Protein AF-A0A1H1U1X9-F1 (afdb_monomer_lite)

pLDDT: mean 79.32, std 15.62, range [36.75, 96.06]

Foldseek 3Di:
DPPPCVVCVPCVLVVVVVCCVVVVDDDDRDDCPPDDPDPQPLVRDDPVVNVVVVVVVVVVCVVCCVVDPPVVVVVVVVVVVVVVVVVVVVVVD

Structure (mmCIF, N/CA/C/O backbone):
data_AF-A0A1H1U1X9-F1
#
_entry.id   AF-A0A1H1U1X9-F1
#
loop_
_atom_site.group_PDB
_atom_site.id
_atom_site.type_symbol
_atom_site.label_atom_id
_atom_site.label_alt_id
_atom_site.label_comp_id
_atom_site.label_asym_id
_atom_site.label_entity_id
_atom_site.label_seq_id
_atom_site.pdbx_PDB_ins_code
_atom_site.Cartn_x
_atom_site.Cartn_y
_atom_site.Cartn_z
_atom_site.occupancy
_atom_site.B_iso_or_equiv
_atom_site.auth_seq_id
_atom_site.auth_comp_id
_atom_site.auth_asym_id
_atom_site.auth_atom_id
_atom_site.pdbx_PDB_model_num
ATOM 1 N N . MET A 1 1 ? 14.509 -28.642 22.762 1.00 36.75 1 MET A N 1
ATOM 2 C CA . MET A 1 1 ? 14.697 -28.662 24.227 1.00 36.75 1 MET A CA 1
ATOM 3 C C . MET A 1 1 ? 14.138 -27.353 24.765 1.00 36.75 1 MET A C 1
ATOM 5 O O . MET A 1 1 ? 14.752 -26.316 24.561 1.00 36.75 1 MET A O 1
ATOM 9 N N . ILE A 1 2 ? 12.919 -27.384 25.307 1.00 48.53 2 ILE A N 1
ATOM 10 C CA . ILE A 1 2 ? 12.290 -26.234 25.972 1.00 48.53 2 ILE A CA 1
ATOM 11 C C . ILE A 1 2 ? 12.950 -26.167 27.350 1.00 48.53 2 ILE A C 1
ATOM 13 O O . ILE A 1 2 ? 12.908 -27.156 28.081 1.00 48.53 2 ILE A O 1
ATOM 17 N N . ALA A 1 3 ? 13.656 -25.080 27.662 1.00 46.44 3 ALA A N 1
ATOM 18 C CA . ALA A 1 3 ? 14.276 -24.933 28.975 1.00 46.44 3 ALA A CA 1
ATOM 19 C C . ALA A 1 3 ? 13.181 -24.978 30.061 1.00 46.44 3 ALA A C 1
ATOM 21 O O . ALA A 1 3 ? 12.121 -24.382 29.859 1.00 46.44 3 ALA A O 1
ATOM 22 N N . PRO A 1 4 ? 13.393 -25.689 31.184 1.00 53.50 4 PRO A N 1
ATOM 23 C CA . PRO A 1 4 ? 12.408 -25.758 32.256 1.00 53.50 4 PRO A CA 1
ATOM 24 C C . PRO A 1 4 ? 12.111 -24.346 32.776 1.00 53.50 4 PRO A C 1
ATOM 26 O O . PRO A 1 4 ? 13.029 -23.571 33.057 1.00 53.50 4 PRO A O 1
ATOM 29 N N . PHE A 1 5 ? 10.818 -24.027 32.879 1.00 53.84 5 PHE A N 1
ATOM 30 C CA . PHE A 1 5 ? 10.282 -22.715 33.260 1.00 53.84 5 PHE A CA 1
ATOM 31 C C . PHE A 1 5 ? 10.833 -22.175 34.595 1.00 53.84 5 PHE A C 1
ATOM 33 O O . PHE A 1 5 ? 10.802 -20.968 34.816 1.00 53.84 5 PHE A O 1
ATOM 40 N N . ASP A 1 6 ? 11.421 -23.030 35.436 1.00 52.50 6 ASP A N 1
ATOM 41 C CA . ASP A 1 6 ? 12.042 -22.654 36.713 1.00 52.50 6 ASP A CA 1
ATOM 42 C C . ASP A 1 6 ? 13.236 -21.693 36.583 1.00 52.50 6 ASP A C 1
ATOM 44 O O . ASP A 1 6 ? 13.513 -20.927 37.505 1.00 52.50 6 ASP A O 1
ATOM 48 N N . ARG A 1 7 ? 13.946 -21.682 35.442 1.00 50.69 7 ARG A N 1
ATOM 49 C CA . ARG A 1 7 ? 15.043 -20.718 35.211 1.00 50.69 7 ARG A CA 1
ATOM 50 C C . ARG A 1 7 ? 14.561 -19.336 34.768 1.00 50.69 7 ARG A C 1
ATOM 52 O O . ARG A 1 7 ? 15.283 -18.364 34.955 1.00 50.69 7 ARG A O 1
ATOM 59 N N . VAL A 1 8 ? 13.363 -19.238 34.190 1.00 53.09 8 VAL A N 1
ATOM 60 C CA . VAL A 1 8 ? 12.849 -17.994 33.585 1.00 53.09 8 VAL A CA 1
ATOM 61 C C . VAL A 1 8 ? 12.391 -16.991 34.651 1.00 53.09 8 VAL A C 1
ATOM 63 O O . VAL A 1 8 ? 12.378 -15.790 34.405 1.00 53.09 8 VAL A O 1
ATOM 66 N N . THR A 1 9 ? 12.062 -17.457 35.856 1.00 56.66 9 THR A N 1
ATOM 67 C CA . THR A 1 9 ? 11.546 -16.611 36.943 1.00 56.66 9 THR A CA 1
ATOM 68 C C . THR A 1 9 ? 12.618 -15.826 37.699 1.00 56.66 9 THR A C 1
ATOM 70 O O . THR A 1 9 ? 12.275 -14.851 38.361 1.00 56.66 9 THR A O 1
ATOM 73 N N . HIS A 1 10 ? 13.895 -16.210 37.602 1.00 60.16 10 HIS A N 1
ATOM 74 C CA . HIS A 1 10 ? 14.973 -15.607 38.399 1.00 60.16 10 HIS A CA 1
ATOM 75 C C . HIS A 1 10 ? 15.848 -14.614 37.620 1.00 60.16 10 HIS A C 1
ATOM 77 O O . HIS A 1 10 ? 16.516 -13.793 38.241 1.00 60.16 10 HIS A O 1
ATOM 83 N N . ASP A 1 11 ? 15.841 -14.671 36.285 1.00 70.38 11 ASP A N 1
ATOM 84 C CA . ASP A 1 11 ? 16.649 -13.794 35.424 1.00 70.38 11 ASP A CA 1
ATOM 85 C C . ASP A 1 11 ? 15.948 -13.541 34.076 1.00 70.38 11 ASP A C 1
ATOM 87 O O . ASP A 1 11 ? 16.436 -13.862 32.988 1.00 70.38 11 ASP A O 1
ATOM 91 N N . LEU A 1 12 ? 14.720 -13.022 34.160 1.00 72.94 12 LEU A N 1
ATOM 92 C CA . LEU A 1 12 ? 13.871 -12.751 32.998 1.00 72.94 12 LEU A CA 1
ATOM 93 C C . LEU A 1 12 ? 14.516 -11.736 32.036 1.00 72.94 12 LEU A C 1
ATOM 95 O O . LEU A 1 12 ? 14.384 -11.874 30.822 1.00 72.94 12 LEU A O 1
ATOM 99 N N . GLU A 1 13 ? 15.246 -10.751 32.563 1.00 76.06 13 GLU A N 1
ATOM 100 C CA . GLU A 1 13 ? 15.928 -9.721 31.771 1.00 76.06 13 GLU A CA 1
ATOM 101 C C . GLU A 1 13 ? 17.022 -10.317 30.875 1.00 76.06 13 GLU A C 1
ATOM 103 O O . GLU A 1 13 ? 17.088 -10.004 29.685 1.00 76.06 13 GLU A O 1
ATOM 108 N N . SER A 1 14 ? 17.834 -11.241 31.394 1.00 75.00 14 SER A N 1
ATOM 109 C CA . SER A 1 14 ? 18.850 -11.942 30.599 1.00 75.00 14 SER A CA 1
ATOM 110 C C . SER A 1 14 ? 18.235 -12.811 29.503 1.00 75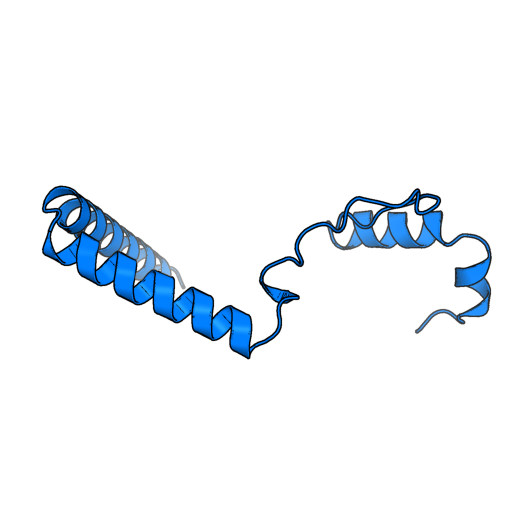.00 14 SER A C 1
ATOM 112 O O . SER A 1 14 ? 18.745 -12.852 28.382 1.00 75.00 14 SER A O 1
ATOM 114 N N . VAL A 1 15 ? 17.102 -13.465 29.782 1.00 77.75 15 VAL A N 1
ATOM 115 C CA . VAL A 1 15 ? 16.372 -14.251 28.775 1.00 77.75 15 VAL A CA 1
ATOM 116 C C . VAL A 1 15 ? 15.832 -13.345 27.667 1.00 77.75 15 VAL A C 1
ATOM 118 O O . VAL A 1 15 ? 16.002 -13.656 26.488 1.00 77.75 15 VAL A O 1
ATOM 121 N N . ILE A 1 16 ? 15.228 -12.209 28.025 1.00 77.06 16 ILE A N 1
ATOM 122 C CA . ILE A 1 16 ? 14.719 -11.223 27.063 1.00 77.06 16 ILE A CA 1
ATOM 123 C C . ILE A 1 16 ? 15.857 -10.681 26.188 1.00 77.06 16 ILE A C 1
ATOM 125 O O . ILE A 1 16 ? 15.712 -10.626 24.965 1.00 77.06 16 ILE A O 1
ATOM 129 N N . ARG A 1 17 ? 17.015 -10.370 26.782 1.00 79.00 17 ARG A N 1
ATOM 130 C CA . ARG A 1 17 ? 18.202 -9.914 26.048 1.00 79.00 17 ARG A CA 1
ATOM 131 C C . ARG A 1 17 ? 18.709 -10.960 25.056 1.00 79.00 17 ARG A C 1
ATOM 133 O O . ARG A 1 17 ? 18.910 -10.642 23.892 1.00 79.00 17 ARG A O 1
ATOM 140 N N . GLN A 1 18 ? 18.817 -12.222 25.471 1.00 79.69 18 GLN A N 1
ATOM 141 C CA . GLN A 1 18 ? 19.236 -13.311 24.580 1.00 79.69 18 GLN A CA 1
ATOM 142 C C . GLN A 1 18 ? 18.267 -13.529 23.410 1.00 79.69 18 GLN A C 1
ATOM 144 O O . GLN A 1 18 ? 18.696 -13.863 22.306 1.00 79.69 18 GLN A O 1
ATOM 149 N N . VAL A 1 19 ? 16.961 -13.354 23.632 1.00 79.69 19 VAL A N 1
ATOM 150 C CA . VAL A 1 19 ? 15.952 -13.436 22.566 1.00 79.69 19 VAL A CA 1
ATOM 151 C C . VAL A 1 19 ? 16.099 -12.264 21.597 1.00 79.69 19 VAL A C 1
ATOM 153 O O . VAL A 1 19 ? 16.126 -12.487 20.387 1.00 79.69 19 VAL A O 1
ATOM 156 N N . ASN A 1 20 ? 16.266 -11.047 22.115 1.00 80.94 20 ASN A N 1
ATOM 157 C CA . ASN A 1 20 ? 16.516 -9.857 21.303 1.00 80.94 20 ASN A CA 1
ATOM 158 C C . ASN A 1 20 ? 17.770 -10.004 20.438 1.00 80.94 20 ASN A C 1
ATOM 160 O O . ASN A 1 20 ? 17.686 -9.806 19.228 1.00 80.94 20 ASN A O 1
ATOM 164 N N . ASP A 1 21 ? 18.884 -10.451 21.016 1.00 78.62 21 ASP A N 1
ATOM 165 C CA . ASP A 1 21 ? 20.145 -10.636 20.293 1.00 78.62 21 ASP A CA 1
ATOM 166 C C . ASP A 1 21 ? 20.049 -11.739 19.229 1.00 78.62 21 ASP A C 1
ATOM 168 O O . ASP A 1 21 ? 20.573 -11.603 18.124 1.00 78.62 21 ASP A O 1
ATOM 172 N N . LYS A 1 22 ? 19.359 -12.845 19.535 1.00 78.56 22 LYS A N 1
ATOM 173 C CA . LYS A 1 22 ? 19.269 -14.005 18.637 1.00 78.56 22 LYS A CA 1
ATOM 174 C C . LYS A 1 22 ? 18.307 -1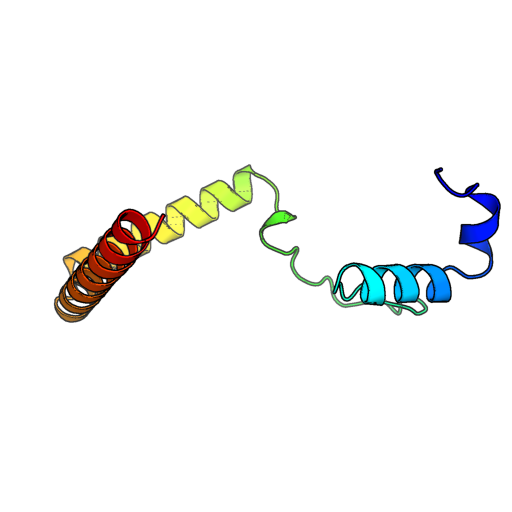3.797 17.469 1.00 78.56 22 LYS A C 1
ATOM 176 O O . LYS A 1 22 ? 18.537 -14.346 16.393 1.00 78.56 22 LYS A O 1
ATOM 181 N N . PHE A 1 23 ? 17.217 -13.069 17.693 1.00 73.56 23 PHE A N 1
ATOM 182 C CA . PHE A 1 23 ? 16.133 -12.915 16.720 1.00 73.56 23 PHE A CA 1
ATOM 183 C C . PHE A 1 23 ? 15.988 -11.482 16.189 1.00 73.56 23 PHE A C 1
ATOM 185 O O . PHE A 1 23 ? 15.088 -11.227 15.392 1.00 73.56 23 PHE A O 1
ATOM 192 N N . GLY A 1 24 ? 16.857 -10.553 16.602 1.00 70.56 24 GLY A N 1
ATOM 193 C CA . GLY A 1 24 ? 16.800 -9.148 16.191 1.00 70.56 24 GLY A CA 1
ATOM 194 C C . GLY A 1 24 ? 15.552 -8.419 16.697 1.00 70.56 24 GLY A C 1
ATOM 195 O O . GLY A 1 24 ? 15.054 -7.515 16.030 1.00 70.56 24 GLY A O 1
ATOM 196 N N . THR A 1 25 ? 14.998 -8.842 17.836 1.00 74.81 25 THR A N 1
ATOM 197 C CA . THR A 1 25 ? 13.792 -8.244 18.429 1.00 74.81 25 THR A CA 1
ATOM 198 C C . THR A 1 25 ? 14.140 -7.145 19.438 1.00 74.81 25 THR A C 1
ATOM 200 O O . THR A 1 25 ? 15.299 -6.943 19.792 1.00 74.81 25 THR A O 1
ATOM 203 N N . SER A 1 26 ? 13.139 -6.396 19.909 1.00 76.06 26 SER A N 1
ATOM 204 C CA . SER A 1 26 ? 13.319 -5.323 20.905 1.00 76.06 26 SER A CA 1
ATOM 205 C C . SER A 1 26 ? 12.253 -5.386 21.999 1.00 76.06 26 SER A C 1
ATOM 207 O O . SER A 1 26 ? 11.503 -4.438 22.228 1.00 76.06 26 SER A O 1
ATOM 209 N N . PHE A 1 27 ? 12.143 -6.540 22.652 1.00 77.50 27 PHE A N 1
ATOM 210 C CA . PHE A 1 27 ? 11.344 -6.690 23.866 1.00 77.50 27 PHE A CA 1
ATOM 211 C C . PHE A 1 27 ? 11.985 -5.906 25.020 1.00 77.50 27 PHE A C 1
ATOM 213 O O . PHE A 1 27 ? 13.208 -5.860 25.121 1.00 77.50 27 PHE A O 1
ATOM 220 N N . ALA A 1 28 ? 11.170 -5.293 25.877 1.00 69.56 28 ALA A N 1
ATOM 221 C CA . ALA A 1 28 ? 11.659 -4.481 26.989 1.00 69.56 28 ALA A CA 1
ATOM 222 C C . ALA A 1 28 ? 12.244 -5.351 28.119 1.00 69.56 28 ALA A C 1
ATOM 224 O O . ALA A 1 28 ? 11.561 -6.252 28.606 1.00 69.56 28 ALA A O 1
ATOM 225 N N . ASP A 1 29 ? 13.470 -5.055 28.558 1.00 64.94 29 ASP A N 1
ATOM 226 C CA . ASP A 1 29 ? 14.120 -5.609 29.749 1.00 64.94 29 ASP A CA 1
ATOM 227 C C . ASP A 1 29 ? 14.085 -4.581 30.901 1.00 64.94 29 ASP A C 1
ATOM 229 O O . ASP A 1 29 ? 14.898 -3.665 30.971 1.00 64.94 29 ASP A O 1
ATOM 233 N N . GLY A 1 30 ? 13.088 -4.679 31.791 1.00 60.81 30 GLY A N 1
ATOM 234 C CA . GLY A 1 30 ? 12.991 -3.838 32.994 1.00 60.81 30 GLY A CA 1
ATOM 235 C C . GLY A 1 30 ? 11.603 -3.834 33.657 1.00 60.81 30 GLY A C 1
ATOM 236 O O . GLY A 1 30 ? 10.633 -4.326 33.070 1.00 60.81 30 GLY A O 1
ATOM 237 N N . PRO A 1 31 ? 11.462 -3.281 34.883 1.00 55.19 31 PRO A N 1
ATOM 238 C CA . PRO A 1 31 ? 10.176 -3.185 35.569 1.00 55.19 31 PRO A CA 1
ATOM 239 C C . PRO A 1 31 ? 9.205 -2.328 34.752 1.00 55.19 31 PRO A C 1
ATOM 241 O O . PRO A 1 31 ? 9.521 -1.198 34.379 1.00 55.19 31 PRO A O 1
ATOM 244 N N . VAL A 1 32 ? 8.014 -2.874 34.480 1.00 56.41 32 VAL A N 1
ATOM 245 C CA . VAL A 1 32 ? 6.963 -2.243 33.667 1.00 56.41 32 VAL A CA 1
ATOM 246 C C . VAL A 1 32 ? 6.409 -1.014 34.399 1.00 56.41 32 VAL A C 1
ATOM 248 O O . VAL A 1 32 ? 5.367 -1.059 35.050 1.00 56.41 32 VAL A O 1
ATOM 251 N N . LEU A 1 33 ? 7.124 0.106 34.314 1.00 55.34 33 LEU A N 1
ATOM 252 C CA . LEU A 1 33 ? 6.648 1.423 34.715 1.00 55.34 33 LEU A CA 1
ATOM 253 C C . LEU A 1 33 ? 5.540 1.814 33.746 1.00 55.34 33 LEU A C 1
ATOM 255 O O . LEU A 1 33 ? 5.850 2.288 32.661 1.00 55.34 33 LEU A O 1
ATOM 259 N N . HIS A 1 34 ? 4.283 1.543 34.122 1.00 54.41 34 HIS A N 1
ATOM 260 C CA . HIS A 1 34 ? 3.034 1.908 33.437 1.00 54.41 34 HIS A CA 1
ATOM 261 C C . HIS A 1 34 ? 3.234 2.644 32.104 1.00 54.41 34 HIS A C 1
ATOM 263 O O . HIS A 1 34 ? 3.054 3.862 32.006 1.00 54.41 34 HIS A O 1
ATOM 269 N N . GLU A 1 35 ? 3.635 1.900 31.070 1.00 54.28 35 GLU A N 1
ATOM 270 C CA . GLU A 1 35 ? 3.813 2.486 29.753 1.00 54.28 35 GLU A CA 1
ATOM 271 C C . GLU A 1 35 ? 2.429 2.918 29.267 1.00 54.28 35 GLU A C 1
ATOM 273 O O . GLU A 1 35 ? 1.468 2.140 29.299 1.00 54.28 35 GLU A O 1
ATOM 278 N N . ARG A 1 36 ? 2.315 4.178 28.821 1.00 58.28 36 ARG A N 1
ATOM 279 C CA . ARG A 1 36 ? 1.170 4.644 28.028 1.00 58.28 36 ARG A CA 1
ATOM 280 C C . ARG A 1 36 ? 0.871 3.554 27.009 1.00 58.28 36 ARG A C 1
ATOM 282 O O . ARG A 1 36 ? 1.782 3.224 26.257 1.00 58.28 36 ARG A O 1
ATOM 289 N N . LYS A 1 37 ? -0.348 2.990 27.025 1.00 58.59 37 LYS A N 1
ATOM 290 C CA . LYS A 1 37 ? -0.771 1.906 26.123 1.00 58.59 37 LYS A CA 1
ATOM 291 C C . LYS A 1 37 ? -0.257 2.214 24.719 1.00 58.59 37 LYS A C 1
ATOM 293 O O . LYS A 1 37 ? -0.821 3.071 24.037 1.00 58.59 37 LYS A O 1
ATOM 298 N N . LYS A 1 38 ? 0.843 1.569 24.322 1.00 62.81 38 LYS A N 1
ATOM 299 C CA . LYS A 1 38 ? 1.349 1.694 22.962 1.00 62.81 38 LYS A CA 1
ATOM 300 C C . LYS A 1 38 ? 0.237 1.130 22.081 1.00 62.81 38 LYS A C 1
ATOM 302 O O . LYS A 1 38 ? -0.291 0.064 22.416 1.00 62.81 38 LYS A O 1
ATOM 307 N N . PRO A 1 39 ? -0.195 1.853 21.036 1.00 65.88 39 PRO A N 1
ATOM 308 C CA . PRO A 1 39 ? -1.177 1.307 20.117 1.00 65.88 39 PRO A CA 1
ATOM 309 C C . PRO A 1 39 ? -0.661 -0.052 19.644 1.00 65.88 39 PRO A C 1
ATOM 311 O O . PRO A 1 39 ? 0.521 -0.184 19.314 1.00 65.88 39 PRO A O 1
ATOM 314 N N . LEU A 1 40 ? -1.522 -1.070 19.716 1.00 69.62 40 LEU A N 1
ATOM 315 C CA . LEU A 1 40 ? -1.182 -2.418 19.275 1.00 69.62 40 LEU A CA 1
ATOM 316 C C . LEU A 1 40 ? -0.609 -2.322 17.859 1.00 69.62 40 LEU A C 1
ATOM 318 O O . LEU A 1 40 ? -1.193 -1.668 16.994 1.00 69.62 40 LEU A O 1
ATOM 322 N N . GLY A 1 41 ? 0.546 -2.951 17.633 1.00 73.25 41 GLY A N 1
ATOM 323 C CA . GLY A 1 41 ? 1.114 -3.034 16.291 1.00 73.25 41 GLY A CA 1
ATOM 324 C C . GLY A 1 41 ? 0.109 -3.668 15.326 1.00 73.25 41 GLY A C 1
ATOM 325 O O . GLY A 1 41 ? -0.744 -4.447 15.750 1.00 73.25 41 GLY A O 1
ATOM 326 N N . TRP A 1 42 ? 0.216 -3.366 14.030 1.00 74.81 42 TRP A N 1
ATOM 327 C CA . TRP A 1 42 ? -0.730 -3.819 12.997 1.00 74.81 42 TRP A CA 1
ATOM 328 C C . TRP A 1 42 ? -1.121 -5.301 13.117 1.00 74.81 42 TRP A C 1
ATOM 330 O O . TRP A 1 42 ? -2.301 -5.647 13.146 1.00 74.81 42 TRP A O 1
ATOM 340 N N . HIS A 1 43 ? -0.131 -6.178 13.285 1.00 76.00 43 HIS A N 1
ATOM 341 C CA . HIS A 1 43 ? -0.336 -7.625 13.401 1.00 76.00 43 HIS A CA 1
ATOM 342 C C . HIS A 1 43 ? -1.005 -8.070 14.712 1.00 76.00 43 HIS A C 1
ATOM 344 O O . HIS A 1 43 ? -1.555 -9.166 14.769 1.00 76.00 43 HIS A O 1
ATOM 350 N N . ALA A 1 44 ? -1.000 -7.225 15.742 1.00 80.75 44 ALA A N 1
ATOM 351 C CA . ALA A 1 44 ? -1.615 -7.482 17.041 1.00 80.75 44 ALA A CA 1
ATOM 352 C C . ALA A 1 44 ? -3.042 -6.910 17.168 1.00 80.75 44 ALA A C 1
ATOM 354 O O . ALA A 1 44 ? -3.695 -7.136 18.185 1.00 80.75 44 ALA A O 1
ATOM 355 N N . MET A 1 45 ? -3.539 -6.173 16.166 1.00 79.56 45 MET A N 1
ATOM 356 C CA . MET A 1 45 ? -4.919 -5.676 16.160 1.00 79.56 45 MET A CA 1
ATOM 357 C C . MET A 1 45 ? -5.937 -6.800 15.886 1.00 79.56 45 MET A C 1
ATOM 359 O O . MET A 1 45 ? -5.600 -7.759 15.190 1.00 79.56 45 MET A O 1
ATOM 363 N N . PRO A 1 46 ? -7.184 -6.701 16.389 1.00 88.12 46 PRO A N 1
ATOM 364 C CA . PRO A 1 46 ? -8.263 -7.618 16.015 1.00 88.12 46 PRO A CA 1
ATOM 365 C C . PRO A 1 46 ? -8.486 -7.651 14.498 1.00 88.12 46 PRO A C 1
ATOM 367 O O . PRO A 1 46 ? -8.257 -6.653 13.809 1.00 88.12 46 PRO A O 1
ATOM 370 N N . THR A 1 47 ? -8.927 -8.794 13.970 1.00 86.31 47 THR A N 1
ATOM 371 C CA . THR A 1 47 ? -9.113 -8.988 12.523 1.00 86.31 47 THR A CA 1
ATOM 372 C C . THR A 1 47 ? -10.121 -8.005 11.948 1.00 86.31 47 THR A C 1
ATOM 374 O O . THR A 1 47 ? -9.824 -7.356 10.954 1.00 86.31 47 THR A O 1
ATOM 377 N N . GLU A 1 48 ? -11.242 -7.810 12.633 1.00 88.94 48 GLU A N 1
ATOM 378 C CA . GLU A 1 48 ? -12.327 -6.918 12.226 1.00 88.94 48 GLU A CA 1
ATOM 379 C C . GLU A 1 48 ? -11.829 -5.477 12.077 1.00 88.94 48 GLU A C 1
ATOM 381 O O . GLU A 1 48 ? -12.163 -4.779 11.124 1.00 88.94 48 GLU A O 1
ATOM 386 N N . LEU A 1 49 ? -10.961 -5.051 12.998 1.00 84.19 49 LEU A N 1
ATOM 387 C CA . LEU A 1 49 ? -10.405 -3.704 13.007 1.00 84.19 49 LEU A CA 1
ATOM 388 C C . LEU A 1 49 ? -9.348 -3.524 11.910 1.00 84.19 49 LEU A C 1
ATOM 390 O O . LEU A 1 49 ? -9.28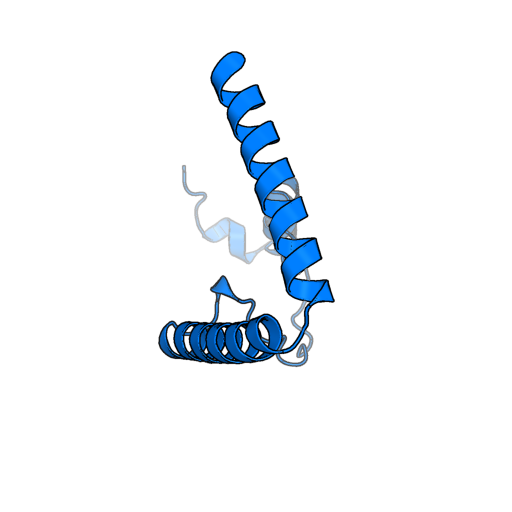9 -2.474 11.275 1.00 84.19 49 LEU A O 1
ATOM 394 N N . ARG A 1 50 ? -8.542 -4.555 11.628 1.00 86.31 50 ARG A N 1
ATOM 395 C CA . ARG A 1 50 ? -7.638 -4.536 10.468 1.00 86.31 50 ARG A CA 1
ATOM 396 C C . ARG A 1 50 ? -8.405 -4.458 9.158 1.00 86.31 50 ARG A C 1
ATOM 398 O O . ARG A 1 50 ? -7.988 -3.725 8.268 1.00 86.31 50 ARG A O 1
ATOM 405 N N . ASP A 1 51 ? -9.480 -5.221 9.029 1.00 90.50 51 ASP A N 1
ATOM 406 C CA . ASP A 1 51 ? -10.257 -5.279 7.796 1.00 90.50 51 ASP A CA 1
ATOM 407 C C . ASP A 1 51 ? -11.004 -3.965 7.554 1.00 90.50 51 ASP A C 1
ATOM 409 O O . ASP A 1 51 ? -10.984 -3.463 6.433 1.00 90.50 51 ASP A O 1
ATOM 413 N N . GLN A 1 52 ? -11.525 -3.334 8.611 1.00 91.50 52 GLN A N 1
ATOM 414 C CA . GLN A 1 52 ? -12.058 -1.976 8.528 1.00 91.50 52 GLN A CA 1
ATOM 415 C C . GLN A 1 52 ? -10.994 -0.972 8.053 1.00 91.50 52 GLN A C 1
ATOM 417 O O . GLN A 1 52 ? -11.238 -0.219 7.115 1.00 91.50 52 GLN A O 1
ATOM 422 N N . ILE A 1 53 ? -9.798 -0.978 8.654 1.00 87.81 53 ILE A N 1
ATOM 423 C CA . ILE A 1 53 ? -8.722 -0.057 8.251 1.00 87.81 53 ILE A CA 1
ATOM 424 C C . ILE A 1 53 ? -8.310 -0.291 6.792 1.00 87.81 53 ILE A C 1
ATOM 426 O O . ILE A 1 53 ? -8.084 0.671 6.060 1.00 87.81 53 ILE A O 1
ATOM 430 N N . LYS A 1 54 ? -8.211 -1.553 6.350 1.00 91.94 54 LYS A N 1
AT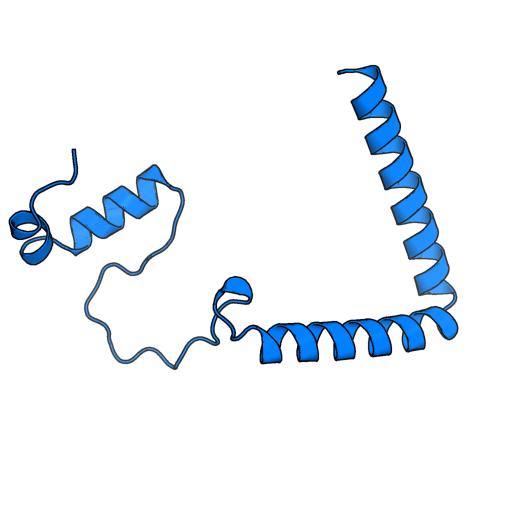OM 431 C CA . LYS A 1 54 ? -7.931 -1.872 4.942 1.00 91.94 54 LYS A CA 1
ATOM 432 C C . LYS A 1 54 ? -8.995 -1.281 4.028 1.00 91.94 54 LYS A C 1
ATOM 434 O O . LYS A 1 54 ? -8.643 -0.617 3.063 1.00 91.94 54 LYS A O 1
ATOM 439 N N . GLN A 1 55 ? -10.268 -1.480 4.361 1.00 94.56 55 GLN A N 1
ATOM 440 C CA . GLN A 1 55 ? -11.371 -0.962 3.564 1.00 94.56 55 GLN A CA 1
ATOM 441 C C . GLN A 1 55 ? -11.317 0.570 3.454 1.00 94.56 55 GLN A C 1
ATOM 443 O O . GLN A 1 55 ? -11.398 1.109 2.352 1.00 94.56 55 GLN A O 1
ATOM 448 N N . GLU A 1 56 ? -11.115 1.276 4.569 1.00 93.88 56 GLU A N 1
ATOM 449 C CA . GLU A 1 56 ? -11.004 2.742 4.577 1.00 93.88 56 GLU A CA 1
ATOM 450 C C . GLU A 1 56 ? -9.817 3.235 3.730 1.00 93.88 56 GLU A C 1
ATOM 452 O O . GLU A 1 56 ? -9.927 4.220 2.990 1.00 93.88 56 GLU A O 1
ATOM 457 N N . LEU A 1 57 ? -8.680 2.536 3.802 1.00 93.38 57 LEU A N 1
ATOM 458 C CA . LEU A 1 57 ? -7.506 2.837 2.986 1.00 93.38 57 LEU A CA 1
ATOM 459 C C . LEU A 1 57 ? -7.767 2.593 1.497 1.00 93.38 57 LEU A C 1
ATOM 461 O O . LEU A 1 57 ? -7.392 3.437 0.682 1.00 93.38 57 LEU A O 1
ATOM 465 N N . ASP A 1 58 ? -8.430 1.495 1.140 1.00 94.44 58 ASP A N 1
ATOM 466 C CA . ASP A 1 58 ? -8.751 1.148 -0.247 1.00 94.44 58 ASP A CA 1
ATOM 467 C C . ASP A 1 58 ? -9.719 2.160 -0.872 1.00 94.44 58 ASP A C 1
ATOM 469 O O . ASP A 1 58 ? -9.522 2.613 -2.007 1.00 94.44 58 ASP A O 1
ATOM 473 N N . GLU A 1 59 ? -10.737 2.580 -0.122 1.00 94.69 59 GLU A N 1
ATOM 474 C CA . GLU A 1 59 ? -11.687 3.609 -0.545 1.00 94.69 59 GLU A CA 1
ATOM 475 C C . GLU A 1 59 ? -10.990 4.968 -0.724 1.00 94.69 59 GLU A C 1
ATOM 477 O O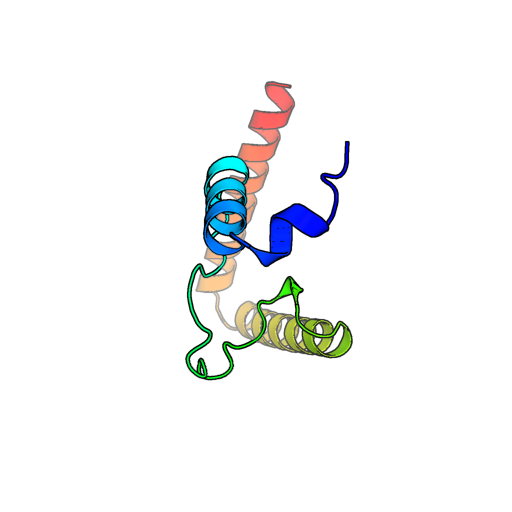 . GLU A 1 59 ? -11.128 5.618 -1.770 1.00 94.69 59 GLU A O 1
ATOM 482 N N . GLY A 1 60 ? -10.177 5.382 0.255 1.00 93.19 60 GLY A N 1
ATOM 483 C CA . GLY A 1 60 ? -9.423 6.636 0.205 1.00 93.19 60 GLY A CA 1
ATOM 484 C C . GLY A 1 60 ? -8.387 6.661 -0.922 1.00 93.19 60 GLY A C 1
ATOM 485 O O . GLY A 1 60 ? -8.225 7.676 -1.617 1.00 93.19 60 GLY A O 1
ATOM 486 N N . PHE A 1 61 ? -7.726 5.532 -1.165 1.00 94.19 61 PHE A N 1
ATOM 487 C CA . PHE A 1 61 ? -6.808 5.368 -2.280 1.00 94.19 61 PHE A CA 1
ATOM 488 C C . PHE A 1 61 ? -7.546 5.460 -3.614 1.00 94.19 61 PHE A C 1
ATOM 490 O O . PHE A 1 61 ? -7.163 6.269 -4.457 1.00 94.19 61 PHE A O 1
ATOM 497 N N . SER A 1 62 ? -8.642 4.721 -3.792 1.00 92.69 62 SER A N 1
ATOM 498 C CA . SER A 1 62 ? -9.444 4.722 -5.024 1.00 92.69 62 SER A CA 1
ATOM 499 C C . SER A 1 62 ? -9.971 6.120 -5.366 1.00 92.69 62 SER A C 1
ATOM 501 O O . SER A 1 62 ? -9.862 6.594 -6.507 1.00 92.69 62 SER A O 1
ATOM 503 N N . ALA A 1 63 ? -10.469 6.841 -4.359 1.00 93.06 63 ALA A N 1
ATOM 504 C CA . ALA A 1 63 ? -10.910 8.223 -4.504 1.00 93.06 63 ALA A CA 1
ATOM 505 C C . ALA A 1 63 ? -9.763 9.153 -4.933 1.00 93.06 63 ALA A C 1
ATOM 507 O O . ALA A 1 63 ? -9.938 9.992 -5.820 1.00 93.06 63 ALA A O 1
ATOM 508 N N . THR A 1 64 ? -8.575 8.996 -4.349 1.00 91.81 64 THR A N 1
ATOM 509 C CA . THR A 1 64 ? -7.405 9.820 -4.688 1.00 91.81 64 THR A CA 1
ATOM 510 C C . THR A 1 64 ? -6.840 9.466 -6.064 1.00 91.81 64 THR A C 1
ATOM 512 O O . THR A 1 64 ? -6.484 10.355 -6.840 1.00 91.81 64 THR A O 1
ATOM 515 N N . HIS A 1 65 ? -6.816 8.180 -6.405 1.00 92.94 65 HIS A N 1
ATOM 516 C CA . HIS A 1 65 ? -6.346 7.649 -7.679 1.00 92.94 65 HIS A CA 1
ATOM 517 C C . HIS A 1 65 ? -7.166 8.188 -8.855 1.00 92.94 65 HIS A C 1
ATOM 519 O O . HIS A 1 65 ? -6.604 8.612 -9.867 1.00 92.94 65 HIS A O 1
ATOM 525 N N . SER A 1 66 ? -8.492 8.263 -8.706 1.00 90.12 66 SER A N 1
ATOM 526 C CA . SER A 1 66 ? -9.371 8.830 -9.737 1.00 90.12 66 SER A CA 1
ATOM 527 C C . SER A 1 66 ? -9.155 10.337 -9.948 1.00 90.12 66 SER A C 1
ATOM 529 O O . SER A 1 66 ? -9.209 10.822 -11.081 1.00 90.12 66 SER A O 1
ATOM 531 N N . LYS A 1 67 ? -8.808 11.087 -8.896 1.00 94.19 67 LYS A N 1
ATOM 532 C CA . LYS A 1 67 ? -8.680 12.555 -8.950 1.00 94.19 67 LYS A CA 1
ATOM 533 C C . LYS A 1 67 ? -7.272 13.052 -9.285 1.00 94.19 67 LYS A C 1
ATOM 535 O O . LYS A 1 67 ? -7.127 14.082 -9.936 1.00 94.19 67 LYS A O 1
ATOM 540 N N . SER A 1 68 ? -6.226 12.340 -8.871 1.00 95.56 68 SER A N 1
ATOM 541 C CA . SER A 1 68 ? -4.841 12.813 -8.970 1.00 95.56 68 SER A CA 1
ATOM 542 C C . SER A 1 68 ? -4.096 12.200 -10.157 1.00 95.56 68 SER A C 1
ATOM 544 O O . SER A 1 68 ? -3.656 11.053 -10.114 1.00 95.56 68 SER A O 1
ATOM 546 N N . ALA A 1 69 ? -3.870 12.996 -11.207 1.00 94.69 69 ALA A N 1
ATOM 547 C CA . ALA A 1 69 ? -3.049 12.584 -12.352 1.00 94.69 69 ALA A CA 1
ATOM 548 C C . ALA A 1 69 ? -1.593 12.272 -11.957 1.00 94.69 69 ALA A C 1
ATOM 550 O O . ALA A 1 69 ? -0.984 11.348 -12.495 1.00 94.69 69 ALA A O 1
ATOM 551 N N . LYS A 1 70 ? -1.049 13.005 -10.975 1.00 94.38 70 LYS A N 1
ATOM 552 C CA . LYS A 1 70 ? 0.301 12.769 -10.448 1.00 94.38 70 LYS A CA 1
ATOM 553 C C . LYS A 1 70 ? 0.407 11.403 -9.774 1.00 94.38 70 LYS A C 1
ATOM 555 O O . LYS A 1 70 ? 1.377 10.693 -10.019 1.00 94.38 70 LYS A O 1
ATOM 560 N N . LEU A 1 71 ? -0.586 11.028 -8.962 1.00 92.75 71 LEU A N 1
ATOM 561 C CA . LEU A 1 71 ? -0.606 9.722 -8.300 1.00 92.75 71 LEU A CA 1
ATOM 562 C C . LEU A 1 71 ? -0.645 8.587 -9.330 1.00 92.75 71 LEU A C 1
ATOM 564 O O . LEU A 1 71 ? 0.157 7.666 -9.236 1.00 92.75 71 LEU A O 1
ATOM 568 N N . ARG A 1 72 ? -1.497 8.699 -10.357 1.00 95.62 72 ARG A N 1
ATOM 569 C CA . ARG A 1 72 ? -1.555 7.715 -11.453 1.00 95.62 72 ARG A CA 1
ATOM 570 C C . ARG A 1 72 ? -0.217 7.553 -12.169 1.00 95.62 72 ARG A C 1
ATOM 572 O O . ARG A 1 72 ? 0.225 6.435 -12.400 1.00 95.62 72 ARG A O 1
ATOM 579 N N . SER A 1 73 ? 0.449 8.664 -12.488 1.00 95.25 73 SER A N 1
ATOM 580 C CA . SER A 1 73 ? 1.760 8.621 -13.146 1.00 95.25 73 SER A CA 1
ATOM 581 C C . SER A 1 73 ? 2.828 7.959 -12.272 1.00 95.25 73 SER A C 1
ATOM 583 O O . SER A 1 73 ? 3.628 7.180 -12.782 1.00 95.25 73 SER A O 1
ATOM 585 N N . LEU A 1 74 ? 2.841 8.245 -10.967 1.00 95.81 74 LEU A N 1
ATOM 586 C CA . LEU A 1 74 ? 3.784 7.620 -10.039 1.00 95.81 74 LEU A CA 1
ATOM 587 C C . LEU A 1 74 ? 3.527 6.118 -9.886 1.00 95.81 74 LEU A C 1
ATOM 589 O O . LEU A 1 74 ? 4.482 5.351 -9.902 1.00 95.81 74 LEU A O 1
ATOM 593 N N . LEU A 1 75 ? 2.261 5.705 -9.792 1.00 95.12 75 LEU A N 1
ATOM 594 C CA . LEU A 1 75 ? 1.888 4.290 -9.718 1.00 95.12 75 LEU A CA 1
ATOM 595 C C . LEU A 1 75 ? 2.282 3.526 -10.977 1.00 95.12 75 LEU A C 1
ATOM 597 O O . LEU A 1 75 ? 2.851 2.450 -10.862 1.00 95.12 75 LEU A O 1
ATOM 601 N N . SER A 1 76 ? 2.052 4.101 -12.161 1.00 95.06 76 SER A N 1
ATOM 602 C CA . SER A 1 76 ? 2.498 3.494 -13.421 1.00 95.06 76 SER A CA 1
ATOM 603 C C . SER A 1 76 ? 4.000 3.224 -13.396 1.00 95.06 76 SER A C 1
ATOM 605 O O . SER A 1 76 ? 4.415 2.095 -13.600 1.00 95.06 76 SER A O 1
ATOM 607 N N . LYS A 1 77 ? 4.809 4.230 -13.040 1.00 95.50 77 LYS A N 1
ATOM 608 C CA . LYS A 1 77 ? 6.271 4.079 -12.972 1.00 95.50 77 LYS A CA 1
ATOM 609 C C . LYS A 1 77 ? 6.718 3.049 -11.936 1.00 95.50 77 LYS A C 1
ATOM 611 O O . LYS A 1 77 ? 7.710 2.363 -12.148 1.00 95.50 77 LYS A O 1
ATOM 616 N N . ALA A 1 78 ? 6.030 2.986 -10.798 1.00 95.94 78 ALA A N 1
ATOM 617 C CA . ALA A 1 78 ? 6.332 2.010 -9.759 1.00 95.94 78 ALA A CA 1
ATOM 618 C C . ALA A 1 78 ? 6.024 0.580 -10.227 1.00 95.94 78 ALA A C 1
ATOM 620 O O . ALA A 1 78 ? 6.828 -0.313 -9.978 1.00 95.94 78 ALA A O 1
ATOM 621 N N . ASN A 1 79 ? 4.906 0.385 -10.934 1.00 95.19 79 ASN A N 1
ATOM 622 C CA . ASN A 1 79 ? 4.551 -0.901 -11.530 1.00 95.19 79 ASN A CA 1
ATOM 623 C C . ASN A 1 79 ? 5.556 -1.305 -12.616 1.00 95.19 79 ASN A C 1
ATOM 625 O O . ASN A 1 79 ? 6.061 -2.419 -12.567 1.00 95.19 79 ASN A O 1
ATOM 629 N N . ASP A 1 80 ? 5.929 -0.383 -13.511 1.00 96.06 80 ASP A N 1
ATOM 630 C CA . ASP A 1 80 ? 6.922 -0.648 -14.562 1.00 96.06 80 ASP A CA 1
ATOM 631 C C . ASP A 1 80 ? 8.263 -1.118 -13.961 1.00 96.06 80 ASP A C 1
ATOM 633 O O . ASP A 1 80 ? 8.854 -2.096 -14.416 1.00 96.06 80 ASP A O 1
ATOM 637 N N . LEU A 1 81 ? 8.728 -0.453 -12.895 1.00 95.62 81 LEU A N 1
ATOM 638 C CA . LEU A 1 81 ? 9.958 -0.829 -12.190 1.00 95.62 81 LEU A CA 1
ATOM 639 C C . LEU A 1 81 ? 9.836 -2.193 -11.498 1.00 95.62 81 LEU A C 1
ATOM 641 O O . LEU A 1 81 ? 10.783 -2.975 -11.489 1.00 95.62 81 LEU A O 1
ATOM 645 N N . HIS A 1 82 ? 8.691 -2.470 -10.880 1.00 93.81 82 HIS A N 1
ATOM 646 C CA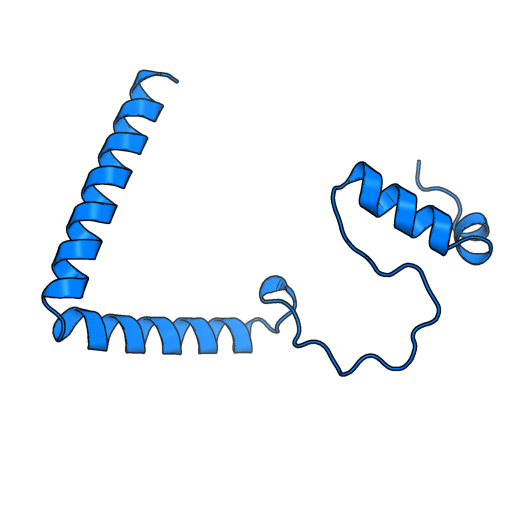 . HIS A 1 82 ? 8.442 -3.747 -10.226 1.00 93.81 82 HIS A CA 1
ATOM 647 C C . HIS A 1 82 ? 8.467 -4.904 -11.233 1.00 93.81 82 HIS A C 1
ATOM 649 O O . HIS A 1 82 ? 9.123 -5.915 -10.983 1.00 93.81 82 HIS A O 1
ATOM 655 N N . ASP A 1 83 ? 7.831 -4.728 -12.390 1.00 95.62 83 ASP A N 1
ATOM 656 C CA . ASP A 1 83 ? 7.825 -5.719 -13.465 1.00 95.62 83 ASP A CA 1
ATOM 657 C C . ASP A 1 83 ? 9.236 -5.939 -14.030 1.00 95.62 83 ASP A C 1
ATOM 659 O O . ASP A 1 83 ? 9.633 -7.077 -14.287 1.00 95.62 83 ASP A O 1
ATOM 663 N N . GLU A 1 84 ? 10.040 -4.877 -14.150 1.00 94.12 84 GLU A N 1
ATOM 664 C CA . GLU A 1 84 ? 11.452 -4.987 -14.526 1.00 94.12 84 GLU A CA 1
ATOM 665 C C . GLU A 1 84 ? 12.253 -5.803 -13.500 1.00 94.12 84 GLU A C 1
ATOM 667 O O . GLU A 1 84 ? 13.026 -6.687 -13.879 1.00 94.12 84 GLU A O 1
ATOM 672 N N . ILE A 1 85 ? 12.047 -5.555 -12.203 1.00 94.88 85 ILE A N 1
ATOM 673 C CA . ILE A 1 85 ? 12.710 -6.293 -11.120 1.00 94.88 85 ILE A CA 1
ATOM 674 C C . ILE A 1 85 ? 12.326 -7.775 -11.153 1.00 94.88 85 ILE A C 1
ATOM 676 O O . ILE A 1 85 ? 13.214 -8.624 -11.058 1.00 94.88 85 ILE A O 1
ATOM 680 N N . ILE A 1 86 ? 11.040 -8.097 -11.324 1.00 95.50 86 ILE A N 1
ATOM 681 C CA . ILE A 1 86 ? 10.578 -9.485 -11.462 1.00 95.50 86 ILE A CA 1
ATOM 682 C C . ILE A 1 86 ? 11.221 -10.136 -12.686 1.00 95.50 86 ILE A C 1
ATOM 684 O O . ILE A 1 86 ? 11.803 -11.209 -12.575 1.00 95.50 86 ILE A O 1
ATOM 688 N N . ALA A 1 87 ? 11.219 -9.462 -13.837 1.00 91.56 87 ALA A N 1
ATOM 689 C CA . ALA A 1 87 ? 11.825 -9.997 -15.051 1.00 91.56 87 ALA A CA 1
ATOM 690 C C . ALA A 1 87 ? 13.341 -10.219 -14.914 1.00 91.56 87 ALA A C 1
ATOM 692 O O . ALA A 1 87 ? 13.907 -11.103 -15.554 1.00 91.56 87 ALA A O 1
ATOM 693 N N . VAL A 1 88 ? 14.049 -9.405 -14.125 1.00 93.38 88 VAL A N 1
ATOM 694 C CA . VAL A 1 88 ? 15.455 -9.659 -13.769 1.00 93.38 88 VAL A CA 1
ATOM 695 C C . VAL A 1 88 ? 15.562 -10.881 -12.856 1.00 93.38 88 VAL A C 1
ATOM 697 O O . VAL A 1 88 ? 16.379 -11.754 -13.134 1.00 93.38 88 VAL A O 1
ATOM 700 N N . HIS A 1 89 ? 14.742 -10.969 -11.809 1.00 90.06 89 HIS A N 1
ATOM 701 C CA . HIS A 1 89 ? 14.737 -12.101 -10.882 1.00 90.06 89 HIS A CA 1
ATOM 702 C C . HIS A 1 89 ? 14.517 -13.436 -11.608 1.00 90.06 89 HIS A C 1
ATOM 704 O O . HIS A 1 89 ? 15.345 -14.335 -11.489 1.00 90.06 89 HIS A O 1
ATOM 710 N N . ASP A 1 90 ? 13.491 -13.512 -12.454 1.00 89.44 90 ASP A N 1
ATOM 711 C CA . ASP A 1 90 ? 13.116 -14.718 -13.202 1.00 89.44 90 ASP A CA 1
ATOM 712 C C . ASP A 1 90 ? 14.160 -15.137 -14.250 1.00 89.44 90 ASP A C 1
ATOM 714 O O . ASP A 1 90 ? 14.196 -16.286 -14.679 1.00 89.44 90 ASP A O 1
ATOM 718 N N . ARG A 1 91 ? 15.027 -14.216 -14.694 1.00 83.56 91 ARG A N 1
ATOM 719 C CA . ARG A 1 91 ? 16.145 -14.527 -15.605 1.00 83.56 91 ARG A CA 1
ATOM 720 C C . ARG A 1 91 ? 17.373 -15.084 -14.887 1.00 83.56 91 ARG A C 1
ATOM 722 O O . ARG A 1 91 ? 18.256 -15.631 -15.547 1.00 83.56 91 ARG A O 1
ATOM 729 N N . HIS A 1 92 ? 17.472 -14.880 -13.577 1.00 70.88 92 HIS A N 1
ATOM 730 C CA . HIS A 1 92 ? 18.650 -15.204 -12.773 1.00 70.88 92 HIS A CA 1
ATOM 731 C C . HIS A 1 92 ? 18.392 -16.284 -11.709 1.00 70.88 92 HIS A C 1
ATOM 733 O O . HIS A 1 92 ? 19.308 -16.605 -10.948 1.00 70.88 92 HIS A O 1
ATOM 739 N N . CYS A 1 93 ? 17.187 -16.852 -11.667 1.00 61.59 93 CYS A N 1
ATOM 740 C CA . CYS A 1 93 ? 16.798 -18.012 -10.864 1.00 61.59 93 CYS A CA 1
ATOM 741 C C . CYS A 1 93 ? 16.377 -19.167 -11.779 1.00 61.59 93 CYS A C 1
ATOM 743 O O . CYS A 1 93 ? 16.654 -20.325 -11.394 1.00 61.59 93 CYS A O 1
#

Sequence (93 aa):
MIAPFDRVTHDLESVIRQVNDKFGTSFADGPVLHERKKPLGWHAMPTELRDQIKQELDEGFSATHSKSAKLRSLLSKANDLHDEIIAVHDRHC

Secondary structure (DSSP, 8-state):
-PPPGGGTTT-HHHHHHHHHHHHT-----S-------PPPPGGGS-HHHHHHHHHHHHHHHHHHHHH-HHHHHHHHHHHHHHHHHHHHHHHH-

Radius of gyration: 22.58 Å; chains: 1; bounding box: 32×42×54 Å